Protein AF-A0A848ASW6-F1 (afdb_monomer_lite)

Secondary structure (DSSP, 8-state):
-HHHHHHHHHHHHHHHHHHHHHHHHHHHHHHHHHHHHHHHHHHHHHHHH-GGG-----S-HHHHHHHHHHHHHHHHT-SS--HHHHHHHHHHHHHHHHHHHHHHHHHHHHHHHHTSTTGGGS-TTSS-------

Sequence (134 aa):
MIIELTLLACIGVFIFIFNSVAMRRSQVDQCRFHIEALLKRRQEVAREIDPELAAELTGPITEWLKLDSETEQRINALPEPAAEQLADYRELGELLRQKLEHYRSWCAAYNRAVTAPPFCWLPKNSKFSQRELF

Structure (mmCIF, N/CA/C/O backbone):
data_AF-A0A848ASW6-F1
#
_entry.id   AF-A0A848ASW6-F1
#
loop_
_atom_site.group_PDB
_atom_site.id
_atom_site.type_symbol
_atom_site.label_atom_id
_atom_site.label_alt_id
_atom_site.label_comp_id
_atom_site.label_asym_id
_atom_site.label_entity_id
_atom_site.label_seq_id
_atom_site.pdbx_PDB_ins_code
_atom_site.Cartn_x
_atom_site.Cartn_y
_atom_site.Cartn_z
_atom_site.occupancy
_atom_site.B_iso_or_equiv
_atom_site.auth_seq_id
_atom_site.auth_comp_id
_atom_site.auth_asym_id
_atom_site.auth_atom_id
_atom_site.pdbx_PDB_model_num
ATOM 1 N N . MET A 1 1 ? 20.806 8.503 -43.048 1.00 68.31 1 MET A N 1
ATOM 2 C CA . MET A 1 1 ? 19.333 8.608 -43.012 1.00 68.31 1 MET A CA 1
ATOM 3 C C . MET A 1 1 ? 18.636 7.410 -42.359 1.00 68.31 1 MET A C 1
ATOM 5 O O . MET A 1 1 ? 18.112 7.594 -41.273 1.00 68.31 1 MET A O 1
ATOM 9 N N . ILE A 1 2 ? 18.633 6.189 -42.930 1.00 83.31 2 ILE A N 1
ATOM 10 C CA . ILE A 1 2 ? 17.907 5.038 -42.324 1.00 83.31 2 ILE A CA 1
ATOM 11 C C . ILE A 1 2 ? 18.460 4.674 -40.935 1.00 83.31 2 ILE A C 1
ATOM 13 O O . ILE A 1 2 ? 17.697 4.555 -39.987 1.00 83.31 2 ILE A O 1
ATOM 17 N N . ILE A 1 3 ? 19.786 4.561 -40.797 1.00 87.88 3 ILE A N 1
ATOM 18 C CA . ILE A 1 3 ? 20.437 4.226 -39.516 1.00 87.88 3 ILE A CA 1
ATOM 19 C C . ILE A 1 3 ? 20.133 5.281 -38.440 1.00 87.88 3 ILE A C 1
ATOM 21 O O . ILE A 1 3 ? 19.848 4.930 -37.299 1.00 87.88 3 ILE A O 1
ATOM 25 N N . GLU A 1 4 ? 20.140 6.564 -38.804 1.00 87.81 4 GLU A N 1
ATOM 26 C CA . GLU A 1 4 ? 19.852 7.674 -37.883 1.00 87.81 4 GLU A CA 1
ATOM 27 C C . GLU A 1 4 ? 18.394 7.660 -37.416 1.00 87.81 4 GLU A C 1
ATOM 29 O O . GLU A 1 4 ? 18.131 7.805 -36.226 1.00 87.81 4 GLU A O 1
ATOM 34 N N . LEU A 1 5 ? 17.449 7.415 -38.330 1.00 89.12 5 LEU A N 1
ATOM 35 C CA . LEU A 1 5 ? 16.028 7.253 -38.010 1.00 89.12 5 LEU A CA 1
ATOM 36 C C . LEU A 1 5 ? 15.790 6.068 -37.069 1.00 89.12 5 LEU A C 1
ATOM 38 O O . LEU A 1 5 ? 15.074 6.208 -36.078 1.00 89.12 5 LEU A O 1
ATOM 42 N N . THR A 1 6 ? 16.428 4.926 -37.332 1.00 90.50 6 THR A N 1
ATOM 43 C CA . THR A 1 6 ? 16.345 3.751 -36.455 1.00 90.50 6 THR A CA 1
ATOM 44 C C . THR A 1 6 ? 16.910 4.052 -35.068 1.00 90.50 6 THR A C 1
ATOM 46 O O . THR A 1 6 ? 16.305 3.689 -34.063 1.00 90.50 6 THR A O 1
ATOM 49 N N . LEU A 1 7 ? 18.043 4.752 -34.987 1.00 92.88 7 LEU A N 1
ATOM 50 C CA . LEU A 1 7 ? 18.678 5.091 -33.716 1.00 92.88 7 LEU A CA 1
ATOM 51 C C . LEU A 1 7 ? 17.826 6.077 -32.900 1.00 92.88 7 LEU A C 1
ATOM 53 O O . LEU A 1 7 ? 17.642 5.875 -31.700 1.00 92.88 7 LEU A O 1
ATOM 57 N N . LEU A 1 8 ? 17.230 7.079 -33.553 1.00 92.25 8 LEU A N 1
ATOM 58 C CA . LEU A 1 8 ? 16.267 7.991 -32.928 1.00 92.25 8 LEU A CA 1
ATOM 59 C C . LEU A 1 8 ? 15.030 7.249 -32.406 1.00 92.25 8 LEU A C 1
ATOM 61 O O . LEU A 1 8 ? 14.600 7.500 -31.279 1.00 92.25 8 LEU A O 1
ATOM 65 N N . ALA A 1 9 ? 14.489 6.303 -33.179 1.00 91.19 9 ALA A N 1
ATOM 66 C CA . ALA A 1 9 ? 13.364 5.479 -32.745 1.00 91.19 9 ALA A CA 1
ATOM 67 C C . ALA A 1 9 ? 13.726 4.627 -31.517 1.00 91.19 9 ALA A C 1
ATOM 69 O O . ALA A 1 9 ? 12.974 4.607 -30.542 1.00 91.19 9 ALA A O 1
ATOM 70 N N . CYS A 1 10 ? 14.903 3.990 -31.516 1.00 92.12 10 CYS A N 1
ATOM 71 C CA . CYS A 1 10 ? 15.403 3.237 -30.366 1.00 92.12 10 CYS A CA 1
ATOM 72 C C . CYS A 1 10 ? 15.509 4.119 -29.115 1.00 92.12 10 CYS A C 1
ATOM 74 O O . CYS A 1 10 ? 15.004 3.737 -28.061 1.00 92.12 10 CYS A O 1
ATOM 76 N N . ILE A 1 11 ? 16.105 5.313 -29.223 1.00 92.62 11 ILE A N 1
ATOM 77 C CA . ILE A 1 11 ? 16.200 6.267 -28.105 1.00 92.62 11 ILE A CA 1
ATOM 78 C C . ILE A 1 11 ? 14.806 6.640 -27.589 1.00 92.62 11 ILE A C 1
ATOM 80 O O . ILE A 1 11 ? 14.578 6.624 -26.378 1.00 92.62 11 ILE A O 1
ATOM 84 N N . GLY A 1 12 ? 13.861 6.927 -28.488 1.00 92.75 12 GLY A N 1
ATOM 85 C CA . GLY A 1 12 ? 12.478 7.237 -28.124 1.00 92.75 12 GLY A CA 1
ATOM 86 C C . GLY A 1 12 ? 11.813 6.113 -27.325 1.00 92.75 12 GLY A C 1
ATOM 87 O O . GLY A 1 12 ? 11.222 6.366 -26.273 1.00 92.75 12 GLY A O 1
ATOM 88 N N . VAL A 1 13 ? 11.976 4.862 -27.766 1.00 91.38 13 VAL A N 1
ATOM 89 C CA . VAL A 1 13 ? 11.471 3.676 -27.055 1.00 91.38 13 VAL A CA 1
ATOM 90 C C . VAL A 1 13 ? 12.126 3.533 -25.679 1.00 91.38 13 VAL A C 1
ATOM 92 O O . VAL A 1 13 ? 11.423 3.306 -24.693 1.00 91.38 13 VAL A O 1
ATOM 95 N N . PHE A 1 14 ? 13.444 3.721 -25.572 1.00 89.81 14 PHE A N 1
ATOM 96 C CA . PHE A 1 14 ? 14.139 3.683 -24.283 1.00 89.81 14 PHE A CA 1
A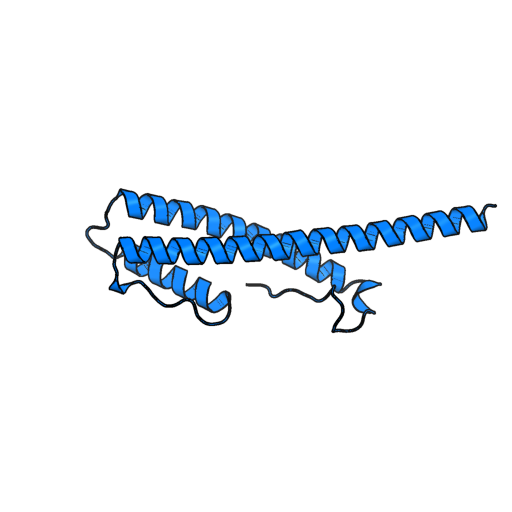TOM 97 C C . PHE A 1 14 ? 13.585 4.732 -23.312 1.00 89.81 14 PHE A C 1
ATOM 99 O O . PHE A 1 14 ? 13.208 4.385 -22.192 1.00 89.81 14 PHE A O 1
ATOM 106 N N . ILE A 1 15 ? 13.463 5.992 -23.736 1.00 91.25 15 ILE A N 1
ATOM 107 C CA . ILE A 1 15 ? 12.912 7.071 -22.899 1.00 91.25 15 ILE A CA 1
ATOM 108 C C . ILE A 1 15 ? 11.495 6.720 -22.429 1.00 91.25 15 ILE A C 1
ATOM 110 O O . ILE A 1 15 ? 11.178 6.858 -21.244 1.00 91.25 15 ILE A O 1
ATOM 114 N N . PHE A 1 16 ? 10.653 6.217 -23.333 1.00 91.69 16 PHE A N 1
ATOM 115 C CA . PHE A 1 16 ? 9.285 5.818 -23.015 1.00 91.69 16 PHE A CA 1
ATOM 116 C C . PHE A 1 16 ? 9.222 4.711 -21.951 1.00 91.69 16 PHE A C 1
ATOM 118 O O . PHE A 1 16 ? 8.440 4.809 -21.001 1.00 91.69 16 PHE A O 1
ATOM 125 N N . ILE A 1 17 ? 10.069 3.683 -22.064 1.00 90.31 17 ILE A N 1
ATOM 126 C CA . ILE A 1 17 ? 10.139 2.580 -21.096 1.00 90.31 17 ILE A CA 1
ATOM 127 C C . ILE A 1 17 ? 10.558 3.099 -19.713 1.00 90.31 17 ILE A C 1
ATOM 129 O O . ILE A 1 17 ? 9.895 2.804 -18.715 1.00 90.31 17 ILE A O 1
ATOM 133 N N . PHE A 1 18 ? 11.615 3.915 -19.638 1.00 91.31 18 PHE A N 1
ATOM 134 C CA . PHE A 1 18 ? 12.093 4.479 -18.370 1.00 91.31 18 PHE A CA 1
ATOM 135 C C . PHE A 1 18 ? 11.049 5.382 -17.701 1.00 91.31 18 PHE A C 1
ATOM 137 O O . PHE A 1 18 ? 10.828 5.268 -16.492 1.00 91.31 18 PHE A O 1
ATOM 144 N N . ASN A 1 19 ? 10.364 6.229 -18.473 1.00 92.12 19 ASN A N 1
ATOM 145 C CA . ASN A 1 19 ? 9.299 7.089 -17.954 1.00 92.12 19 ASN A CA 1
ATOM 146 C C . ASN A 1 19 ? 8.092 6.277 -17.470 1.00 92.12 19 ASN A C 1
ATOM 148 O O . ASN A 1 19 ? 7.544 6.569 -16.408 1.00 92.12 19 ASN A O 1
ATOM 152 N N . SER A 1 20 ? 7.722 5.216 -18.189 1.00 91.56 20 SER A N 1
ATOM 153 C CA . SER A 1 20 ? 6.621 4.329 -17.799 1.00 91.56 20 SER A CA 1
ATOM 154 C C . SER A 1 20 ? 6.896 3.623 -16.468 1.00 91.56 20 SER A C 1
ATOM 156 O O . SER A 1 20 ? 6.023 3.558 -15.601 1.00 91.56 20 SER A O 1
ATOM 158 N N . VAL A 1 21 ? 8.118 3.123 -16.263 1.00 93.19 21 VAL A N 1
ATOM 159 C CA . VAL A 1 21 ? 8.510 2.493 -14.991 1.00 93.19 21 VAL A CA 1
ATOM 160 C C . VAL A 1 21 ? 8.616 3.524 -13.866 1.00 93.19 21 VAL A C 1
ATOM 162 O O . VAL A 1 21 ? 8.192 3.243 -12.745 1.00 93.19 21 VAL A O 1
ATOM 165 N N . ALA A 1 22 ? 9.107 4.734 -14.148 1.00 92.31 22 ALA A N 1
ATOM 166 C CA . ALA A 1 22 ? 9.140 5.824 -13.172 1.00 92.31 22 ALA A CA 1
ATOM 167 C C . ALA A 1 22 ? 7.731 6.242 -12.720 1.00 92.31 22 ALA A C 1
ATOM 169 O O . ALA A 1 22 ? 7.502 6.435 -11.526 1.00 92.31 22 ALA A O 1
ATOM 170 N N . MET A 1 23 ? 6.774 6.312 -13.647 1.00 93.56 23 MET A N 1
ATOM 171 C CA . MET A 1 23 ? 5.374 6.590 -13.333 1.00 93.56 23 MET A CA 1
ATOM 172 C C . MET A 1 23 ? 4.775 5.490 -12.449 1.00 93.56 23 MET A C 1
ATOM 174 O O . MET A 1 23 ? 4.199 5.794 -11.406 1.00 93.56 23 MET A O 1
ATOM 178 N N . ARG A 1 24 ? 4.978 4.212 -12.803 1.00 93.31 24 ARG A N 1
ATOM 179 C CA . ARG A 1 24 ? 4.516 3.072 -11.988 1.00 93.31 24 ARG A CA 1
ATOM 180 C C . ARG A 1 24 ? 5.105 3.092 -10.585 1.00 93.31 24 ARG A C 1
ATOM 182 O O . ARG A 1 24 ? 4.382 2.870 -9.621 1.00 93.31 24 ARG A O 1
ATOM 189 N N . ARG A 1 25 ? 6.397 3.402 -10.458 1.00 94.00 25 ARG A N 1
ATOM 190 C CA . ARG A 1 25 ? 7.031 3.592 -9.152 1.00 94.00 25 ARG A CA 1
ATOM 191 C C . ARG A 1 25 ? 6.292 4.652 -8.335 1.00 94.00 25 ARG A C 1
ATOM 193 O O . ARG A 1 25 ? 5.954 4.393 -7.188 1.00 94.00 25 ARG A O 1
ATOM 200 N N . SER A 1 26 ? 6.030 5.821 -8.924 1.00 93.50 26 SER A N 1
ATOM 201 C CA . SER A 1 26 ? 5.319 6.902 -8.233 1.00 93.50 26 SER A CA 1
ATOM 202 C C . SER A 1 26 ? 3.915 6.481 -7.804 1.00 93.50 26 SER A C 1
ATOM 204 O O . SER A 1 26 ? 3.492 6.844 -6.715 1.00 93.50 26 SER A O 1
ATOM 206 N N . GLN A 1 27 ? 3.206 5.700 -8.623 1.00 93.38 27 GLN A N 1
ATOM 207 C CA . GLN A 1 27 ? 1.880 5.176 -8.279 1.00 93.38 27 GLN A CA 1
ATOM 208 C C . GLN A 1 27 ? 1.940 4.207 -7.092 1.00 93.38 27 GLN A C 1
ATOM 210 O O . GLN A 1 27 ? 1.107 4.292 -6.194 1.00 93.38 27 GLN A O 1
ATOM 215 N N . VAL A 1 28 ? 2.933 3.312 -7.060 1.00 94.94 28 VAL A N 1
ATOM 216 C CA . VAL A 1 28 ? 3.154 2.381 -5.940 1.00 94.94 28 VAL A CA 1
ATOM 217 C C . VAL A 1 28 ? 3.516 3.145 -4.664 1.00 94.94 28 VAL A C 1
ATOM 219 O O . VAL A 1 28 ? 2.918 2.896 -3.619 1.00 94.94 28 VAL A O 1
ATOM 222 N N . ASP A 1 29 ? 4.440 4.106 -4.754 1.00 94.06 29 ASP A N 1
ATOM 223 C CA . ASP A 1 29 ? 4.887 4.920 -3.618 1.00 94.06 29 ASP A CA 1
ATOM 224 C C . ASP A 1 29 ? 3.719 5.780 -3.066 1.00 94.06 29 ASP A C 1
ATOM 226 O O . ASP A 1 29 ? 3.490 5.813 -1.857 1.00 94.06 29 ASP A O 1
ATOM 230 N N . GLN A 1 30 ? 2.902 6.393 -3.935 1.00 94.50 30 GLN A N 1
ATOM 231 C CA . GLN A 1 30 ? 1.683 7.118 -3.536 1.00 94.50 30 GLN A CA 1
ATOM 232 C C . GLN A 1 30 ? 0.634 6.197 -2.908 1.00 94.50 30 GLN A C 1
ATOM 234 O O . GLN A 1 30 ? 0.021 6.544 -1.902 1.00 94.50 30 GLN A O 1
ATOM 239 N N . CYS A 1 31 ? 0.416 5.013 -3.482 1.00 95.19 31 CYS A N 1
ATOM 240 C CA . CYS A 1 31 ? -0.545 4.054 -2.949 1.00 95.19 31 CYS A CA 1
ATOM 241 C C . CYS A 1 31 ? -0.145 3.588 -1.541 1.00 95.19 31 CYS A C 1
ATOM 243 O O . CYS A 1 31 ? -0.995 3.566 -0.653 1.00 95.19 31 CYS A O 1
ATOM 245 N N . ARG A 1 32 ? 1.151 3.330 -1.306 1.00 95.31 32 ARG A N 1
ATOM 246 C CA . ARG A 1 32 ? 1.688 3.037 0.032 1.00 95.31 32 ARG A CA 1
ATOM 247 C C . ARG A 1 32 ? 1.423 4.174 1.015 1.00 95.31 32 ARG A C 1
ATOM 249 O O . ARG A 1 32 ? 0.926 3.920 2.104 1.00 95.31 32 ARG A O 1
ATOM 256 N N . PHE A 1 33 ? 1.687 5.417 0.614 1.00 94.62 33 PHE A N 1
ATOM 257 C CA . PHE A 1 33 ? 1.410 6.585 1.453 1.00 94.62 33 PHE A CA 1
ATOM 258 C C . PHE A 1 33 ? -0.076 6.692 1.835 1.00 94.62 33 PHE A C 1
ATOM 260 O O . PHE A 1 33 ? -0.408 6.968 2.985 1.00 94.62 33 PHE A O 1
ATOM 267 N N . HIS A 1 34 ? -0.987 6.418 0.896 1.00 95.06 34 HIS A N 1
ATOM 268 C CA . HIS A 1 34 ? -2.420 6.389 1.192 1.00 95.06 34 HIS A CA 1
ATOM 269 C C . HIS A 1 34 ? -2.806 5.270 2.166 1.00 95.06 34 HIS A C 1
ATOM 271 O O . HIS A 1 34 ? -3.637 5.504 3.036 1.00 95.06 34 HIS A O 1
ATOM 277 N N . ILE A 1 35 ? -2.203 4.082 2.053 1.00 96.06 35 ILE A N 1
ATOM 278 C CA . ILE A 1 35 ? -2.410 2.984 3.012 1.00 96.06 35 ILE A CA 1
ATOM 279 C C . ILE A 1 35 ? -1.960 3.412 4.413 1.00 96.06 35 ILE A C 1
ATOM 281 O O . ILE A 1 35 ? -2.706 3.240 5.371 1.00 96.06 35 ILE A O 1
ATOM 285 N N . GLU A 1 36 ? -0.781 4.028 4.537 1.00 95.06 36 GLU A N 1
ATOM 286 C CA . GLU A 1 36 ? -0.277 4.537 5.819 1.00 95.06 36 GLU A CA 1
ATOM 287 C C . GLU A 1 36 ? -1.212 5.592 6.430 1.00 95.06 36 GLU A C 1
ATOM 289 O O . GLU A 1 36 ? -1.476 5.565 7.631 1.00 95.06 36 GLU A O 1
ATOM 294 N N . ALA A 1 37 ? -1.737 6.509 5.613 1.00 95.06 37 ALA A N 1
ATOM 295 C CA . ALA A 1 37 ? -2.690 7.520 6.063 1.00 95.06 37 ALA A CA 1
ATOM 296 C C . ALA A 1 37 ? -4.018 6.899 6.533 1.00 95.06 37 ALA A C 1
ATOM 298 O O . ALA A 1 37 ? -4.552 7.310 7.561 1.00 95.06 37 ALA A O 1
ATOM 299 N N . LEU A 1 38 ? -4.526 5.889 5.818 1.00 95.75 38 LEU A N 1
ATOM 300 C CA . LEU A 1 38 ? -5.748 5.175 6.200 1.00 95.75 38 LEU A CA 1
ATOM 301 C C . LEU A 1 38 ? -5.577 4.406 7.510 1.00 95.75 38 LEU A C 1
ATOM 303 O O . LEU A 1 38 ? -6.456 4.479 8.361 1.00 95.75 38 LEU A O 1
ATOM 307 N N . LEU A 1 39 ? -4.443 3.728 7.702 1.00 94.94 39 LEU A N 1
ATOM 308 C CA . LEU A 1 39 ? -4.133 3.020 8.948 1.00 94.94 39 LEU A CA 1
ATOM 309 C C . LEU A 1 39 ? -4.062 3.976 10.143 1.00 94.94 39 LEU A C 1
ATOM 311 O O . LEU A 1 39 ? -4.642 3.699 11.190 1.00 94.94 39 LEU A O 1
ATOM 315 N N . LYS A 1 40 ? -3.412 5.134 9.975 1.00 94.31 40 LYS A N 1
ATOM 316 C CA . LYS A 1 40 ? -3.386 6.184 11.005 1.00 94.31 40 LYS A CA 1
ATOM 317 C C . LYS A 1 40 ? -4.790 6.674 11.336 1.00 94.31 40 LYS A C 1
ATOM 319 O O . LYS A 1 40 ? -5.149 6.722 12.507 1.00 94.31 40 LYS A O 1
ATOM 324 N N . ARG A 1 41 ? -5.606 6.962 10.317 1.00 94.06 41 ARG A N 1
ATOM 325 C CA . ARG A 1 41 ? -6.979 7.427 10.534 1.00 94.06 41 ARG A CA 1
ATOM 326 C C . ARG A 1 41 ? -7.848 6.365 11.209 1.00 94.06 41 ARG A C 1
ATOM 328 O O . ARG A 1 41 ? -8.625 6.699 12.092 1.00 94.06 41 ARG A O 1
ATOM 335 N N . ARG A 1 42 ? -7.695 5.089 10.848 1.00 93.75 42 ARG A N 1
ATOM 336 C CA . ARG A 1 42 ? -8.390 3.979 11.519 1.00 93.75 42 ARG A CA 1
ATOM 337 C C . ARG A 1 42 ? -7.991 3.860 12.984 1.00 93.75 42 ARG A C 1
ATOM 339 O O . ARG A 1 42 ? -8.871 3.670 13.812 1.00 93.75 42 ARG A O 1
ATOM 346 N N . GLN A 1 43 ? -6.715 4.039 13.323 1.00 92.06 43 GLN A N 1
ATOM 347 C CA . GLN A 1 43 ? -6.272 4.081 14.722 1.00 92.06 43 GLN A CA 1
ATOM 348 C C . GLN A 1 43 ? -6.826 5.291 15.488 1.00 92.06 43 GLN A C 1
ATOM 350 O O . GLN A 1 43 ? -7.203 5.157 16.648 1.00 92.06 43 GLN A O 1
ATOM 355 N N . GLU A 1 44 ? -6.931 6.461 14.853 1.00 91.62 44 GLU A N 1
ATOM 356 C CA . GLU A 1 44 ? -7.582 7.631 15.458 1.00 91.62 44 GLU A CA 1
ATOM 357 C C . GLU A 1 44 ? -9.057 7.354 15.771 1.00 91.62 44 GLU A C 1
ATOM 359 O O . GLU A 1 44 ? -9.493 7.584 16.893 1.00 91.62 44 GLU A O 1
ATOM 364 N N . VAL A 1 45 ? -9.806 6.792 14.818 1.00 91.12 45 VAL A N 1
ATOM 365 C CA . VAL A 1 45 ? -11.219 6.438 15.031 1.00 91.12 45 VAL A CA 1
ATOM 366 C C . VAL A 1 45 ? -11.357 5.318 16.067 1.00 91.12 45 VAL A C 1
ATOM 368 O O . VAL A 1 45 ? -12.232 5.377 16.924 1.00 91.12 45 VAL A O 1
ATOM 371 N N . ALA A 1 46 ? -10.464 4.324 16.061 1.00 89.44 46 ALA A N 1
ATOM 372 C CA . ALA A 1 46 ? -10.440 3.287 17.090 1.00 89.44 46 ALA A CA 1
ATOM 373 C C . ALA A 1 46 ? -10.248 3.882 18.492 1.00 89.44 46 ALA A C 1
ATOM 375 O O . ALA A 1 46 ? -10.925 3.458 19.421 1.00 89.44 46 ALA A O 1
ATOM 376 N N . ARG A 1 47 ? -9.394 4.905 18.631 1.00 89.19 47 ARG A N 1
ATOM 377 C CA . ARG A 1 47 ? -9.189 5.643 19.885 1.00 89.19 47 ARG A CA 1
ATOM 378 C C . ARG A 1 47 ? -10.424 6.430 20.327 1.00 89.19 47 ARG A C 1
ATOM 380 O O . ARG A 1 47 ? -10.625 6.605 21.526 1.00 89.19 47 ARG A O 1
ATOM 387 N N . GLU A 1 48 ? -11.212 6.936 19.382 1.00 88.88 48 GLU A N 1
ATOM 388 C CA . GLU A 1 48 ? -12.488 7.606 19.666 1.00 88.88 48 GLU A CA 1
ATOM 389 C C . GLU A 1 48 ? -13.558 6.612 20.148 1.00 88.88 48 GLU A C 1
ATOM 391 O O . GLU A 1 48 ? -14.371 6.968 20.997 1.00 88.88 48 GLU A O 1
ATOM 396 N N . ILE A 1 49 ? -13.539 5.372 19.639 1.00 86.50 49 ILE A N 1
ATOM 397 C CA . ILE A 1 49 ? -14.434 4.286 20.071 1.00 86.50 49 ILE A CA 1
ATOM 398 C C . ILE A 1 49 ? -14.026 3.765 21.453 1.00 86.50 49 ILE A C 1
ATOM 400 O O . ILE A 1 49 ? -14.865 3.661 22.345 1.00 86.50 49 ILE A O 1
ATOM 404 N N . ASP A 1 50 ? -12.749 3.428 21.622 1.00 83.44 50 ASP A N 1
ATOM 405 C CA . ASP A 1 50 ? -12.188 2.911 22.866 1.00 83.44 50 ASP A CA 1
ATOM 406 C C . ASP A 1 50 ? -10.706 3.328 22.996 1.00 83.44 50 ASP A C 1
ATOM 408 O O . ASP A 1 50 ? -9.845 2.847 22.247 1.00 83.44 50 ASP A O 1
ATOM 412 N N . PRO A 1 51 ? -10.370 4.205 23.961 1.00 82.88 51 PRO A N 1
ATOM 413 C CA . PRO A 1 51 ? -8.998 4.633 24.205 1.00 82.88 51 PRO A CA 1
ATOM 414 C C . PRO A 1 51 ? -8.019 3.492 24.518 1.00 82.88 51 PRO A C 1
ATOM 416 O O . PRO A 1 51 ? -6.825 3.660 24.272 1.00 82.88 51 PRO A O 1
ATOM 419 N N . GLU A 1 52 ? -8.486 2.352 25.038 1.00 82.19 52 GLU A N 1
ATOM 420 C CA . GLU A 1 52 ? -7.640 1.194 25.365 1.00 82.19 52 GLU A CA 1
ATOM 421 C C . GLU A 1 52 ? -7.205 0.401 24.120 1.00 82.19 52 GLU A C 1
ATOM 423 O O . GLU A 1 52 ? -6.247 -0.375 24.171 1.00 82.19 52 GLU A O 1
ATOM 428 N N . LEU A 1 53 ? -7.872 0.613 22.981 1.00 77.94 53 LEU A N 1
ATOM 429 C CA . LEU A 1 53 ? -7.533 -0.015 21.700 1.00 77.94 53 LEU A CA 1
ATOM 430 C C . LEU A 1 53 ? -6.472 0.751 20.911 1.00 77.94 53 LEU A C 1
ATOM 432 O O . LEU A 1 53 ? -5.934 0.215 19.938 1.00 77.94 53 LEU A O 1
ATOM 436 N N . ALA A 1 54 ? -6.168 1.981 21.323 1.00 70.25 54 ALA A N 1
ATOM 437 C CA . ALA A 1 54 ? -5.197 2.833 20.663 1.00 70.25 54 ALA A CA 1
ATOM 438 C C . ALA A 1 54 ? -3.775 2.329 20.928 1.00 70.25 54 ALA A C 1
ATOM 440 O O . ALA A 1 54 ? -3.260 2.413 22.044 1.00 70.25 54 ALA A O 1
ATOM 441 N N . ALA A 1 55 ? -3.118 1.847 19.879 1.00 79.44 55 ALA A N 1
ATOM 442 C CA . ALA A 1 55 ? -1.724 1.437 19.937 1.00 79.44 55 ALA A CA 1
ATOM 443 C C . ALA A 1 55 ? -0.865 2.328 19.037 1.00 79.44 55 ALA A C 1
ATOM 445 O O . ALA A 1 55 ? -1.283 2.780 17.969 1.00 79.44 55 ALA A O 1
ATOM 446 N N . GLU A 1 56 ? 0.359 2.607 19.487 1.00 82.25 56 GLU A N 1
ATOM 447 C CA . GLU A 1 56 ? 1.292 3.408 18.705 1.00 82.25 56 GLU A CA 1
ATOM 448 C C . GLU A 1 56 ? 1.756 2.637 17.468 1.00 82.25 56 GLU A C 1
ATOM 450 O O . GLU A 1 56 ? 2.347 1.558 17.552 1.00 82.25 56 GLU A O 1
ATOM 455 N N . LEU A 1 57 ? 1.523 3.239 16.303 1.00 85.19 57 LEU A N 1
ATOM 456 C CA . LEU A 1 57 ? 1.992 2.741 15.017 1.00 85.19 57 LEU A CA 1
ATOM 457 C C . LEU A 1 57 ? 3.507 2.946 14.898 1.00 85.19 57 LEU A C 1
ATOM 459 O O . LEU A 1 57 ? 3.988 3.952 14.372 1.00 85.19 57 LEU A O 1
ATOM 463 N N . THR A 1 58 ? 4.265 1.977 15.399 1.00 85.06 58 THR A N 1
ATOM 464 C CA . THR A 1 58 ? 5.728 1.921 15.307 1.00 85.06 58 THR A CA 1
ATOM 465 C C . THR A 1 58 ? 6.149 0.745 14.429 1.00 85.06 58 THR A C 1
ATOM 467 O O . THR A 1 58 ? 5.401 -0.212 14.266 1.00 85.06 58 THR A O 1
ATOM 470 N N . GLY A 1 59 ? 7.306 0.846 13.772 1.00 87.25 59 GLY A N 1
ATOM 471 C CA . GLY A 1 59 ? 7.824 -0.246 12.942 1.00 87.25 59 GLY A CA 1
ATOM 472 C C . GLY A 1 59 ? 7.294 -0.294 11.496 1.00 87.25 59 GLY A C 1
ATOM 473 O O . GLY A 1 59 ? 6.799 0.710 10.973 1.00 87.25 59 GLY A O 1
ATOM 474 N N . PRO A 1 60 ? 7.497 -1.427 10.795 1.00 90.31 60 PRO A N 1
ATOM 475 C CA . PRO A 1 60 ? 7.105 -1.617 9.401 1.00 90.31 60 PRO A CA 1
ATOM 476 C C . PRO A 1 60 ? 5.585 -1.700 9.210 1.00 90.31 60 PRO A C 1
ATOM 478 O O . PRO A 1 60 ? 4.834 -2.126 10.083 1.00 90.31 60 PRO A O 1
ATOM 481 N N . ILE A 1 61 ? 5.129 -1.385 7.994 1.00 90.88 61 ILE A N 1
ATOM 482 C CA . ILE A 1 61 ? 3.700 -1.366 7.639 1.00 90.88 61 ILE A CA 1
ATOM 483 C C . ILE A 1 61 ? 3.004 -2.723 7.829 1.00 90.88 61 ILE A C 1
ATOM 485 O O . ILE A 1 61 ? 1.811 -2.778 8.106 1.00 90.88 61 ILE A O 1
ATOM 489 N N . THR A 1 62 ? 3.745 -3.829 7.738 1.00 91.31 62 THR A N 1
ATOM 490 C CA . THR A 1 62 ? 3.237 -5.174 8.036 1.00 91.31 62 THR A CA 1
ATOM 491 C C . THR A 1 62 ? 2.789 -5.326 9.486 1.00 91.31 62 THR A C 1
ATOM 493 O O . THR A 1 62 ? 1.833 -6.045 9.750 1.00 91.31 62 THR A O 1
ATOM 496 N N . GLU A 1 63 ? 3.472 -4.676 10.430 1.00 91.75 63 GLU A N 1
ATOM 497 C CA . GLU A 1 63 ? 3.072 -4.674 11.841 1.00 91.75 63 GLU A CA 1
ATOM 498 C C . GLU A 1 63 ? 1.831 -3.809 12.041 1.00 91.75 63 GLU A C 1
ATOM 500 O O . GLU A 1 63 ? 0.909 -4.222 12.735 1.00 91.75 63 GLU A O 1
ATOM 505 N N . TRP A 1 64 ? 1.745 -2.675 11.341 1.00 93.94 64 TRP A N 1
ATOM 506 C CA . TRP A 1 64 ? 0.571 -1.801 11.390 1.00 93.94 64 TRP A CA 1
ATOM 507 C C . TRP A 1 64 ? -0.685 -2.502 10.869 1.00 93.94 64 TRP A C 1
ATOM 509 O O . TRP A 1 64 ? -1.755 -2.354 11.446 1.00 93.94 64 TRP A O 1
ATOM 519 N N . LEU A 1 65 ? -0.555 -3.299 9.804 1.00 94.19 65 LEU A N 1
ATOM 520 C CA . LEU A 1 65 ? -1.656 -4.094 9.251 1.00 94.19 65 LEU A CA 1
ATOM 521 C C . LEU A 1 65 ? -2.112 -5.209 10.198 1.00 94.19 65 LEU A C 1
ATOM 523 O O . LEU A 1 65 ? -3.307 -5.480 10.290 1.00 94.19 65 LEU A O 1
ATOM 527 N N . LYS A 1 66 ? -1.177 -5.854 10.907 1.00 92.62 66 LYS A N 1
ATOM 528 C CA . LYS A 1 66 ? -1.522 -6.842 11.940 1.00 92.62 66 LYS A CA 1
ATOM 529 C C . LYS A 1 66 ? -2.268 -6.181 13.088 1.00 92.62 66 LYS A C 1
ATOM 531 O O . LYS A 1 66 ? -3.329 -6.663 13.468 1.00 92.62 66 LYS A O 1
ATOM 536 N N . LEU A 1 67 ? -1.742 -5.061 13.576 1.00 92.44 67 LEU A N 1
ATOM 537 C CA . LEU A 1 67 ? -2.367 -4.290 14.637 1.00 92.44 67 LEU A CA 1
ATOM 538 C C . LEU A 1 67 ? -3.777 -3.841 14.241 1.00 92.44 67 LEU A C 1
ATOM 540 O O . LEU A 1 67 ? -4.697 -4.019 15.022 1.00 92.44 67 LEU A O 1
ATOM 544 N N . ASP A 1 68 ? -3.970 -3.330 13.020 1.00 92.75 68 ASP A N 1
ATOM 545 C CA . ASP A 1 68 ? -5.298 -2.947 12.523 1.00 92.75 68 ASP A CA 1
ATOM 546 C C . ASP A 1 68 ? -6.278 -4.127 12.534 1.00 92.75 68 ASP A C 1
ATOM 548 O O . ASP A 1 68 ? -7.407 -3.980 12.996 1.00 92.75 68 ASP A O 1
ATOM 552 N N . SER A 1 69 ? -5.830 -5.316 12.116 1.00 92.06 69 SER A N 1
ATOM 553 C CA . SER A 1 69 ? -6.648 -6.531 12.177 1.00 92.06 69 SER A CA 1
ATOM 554 C C . SER A 1 69 ? -6.987 -6.947 13.613 1.00 92.06 69 SER A C 1
ATOM 556 O O . SER A 1 69 ? -8.095 -7.424 13.858 1.00 92.06 69 SER A O 1
ATOM 558 N N . GLU A 1 70 ? -6.060 -6.794 14.559 1.00 92.38 70 GLU A N 1
ATOM 559 C CA . GLU A 1 70 ? -6.298 -7.077 15.980 1.00 92.38 70 GLU A CA 1
ATOM 560 C C . GLU A 1 70 ? -7.267 -6.060 16.599 1.00 92.38 70 GLU A C 1
ATOM 562 O O . GLU A 1 70 ? -8.188 -6.444 17.324 1.00 92.38 70 GLU A O 1
ATOM 567 N N . THR A 1 71 ? -7.105 -4.771 16.286 1.00 91.00 71 THR A N 1
ATOM 568 C CA . THR A 1 71 ? -8.017 -3.701 16.708 1.00 91.00 71 THR A CA 1
ATOM 569 C C . THR A 1 71 ? -9.421 -3.954 16.161 1.00 91.00 71 THR A C 1
ATOM 571 O O . THR A 1 71 ? -10.384 -3.911 16.922 1.00 91.00 71 THR A O 1
ATOM 574 N N . GLU A 1 72 ? -9.555 -4.307 14.882 1.00 90.69 72 GLU A N 1
ATOM 575 C CA . GLU A 1 72 ? -10.845 -4.621 14.265 1.00 90.69 72 GLU A CA 1
ATOM 576 C C . GLU A 1 72 ? -11.552 -5.797 14.957 1.00 90.69 72 GLU A C 1
ATOM 578 O O . GLU A 1 72 ? -12.756 -5.736 15.214 1.00 90.69 72 GLU A O 1
ATOM 583 N N . GLN A 1 73 ? -10.818 -6.856 15.317 1.00 89.88 73 GLN A N 1
ATOM 584 C CA . GLN A 1 73 ? -11.377 -7.982 16.073 1.00 89.88 73 GLN A CA 1
ATOM 585 C C . GLN A 1 73 ? -11.905 -7.550 17.442 1.00 89.88 73 GLN A C 1
ATOM 587 O O . GLN A 1 73 ? -12.991 -7.973 17.839 1.00 89.88 73 GLN A O 1
ATOM 592 N N . ARG A 1 74 ? -11.162 -6.695 18.153 1.00 88.88 74 ARG A N 1
ATOM 593 C CA . ARG A 1 74 ? -11.577 -6.187 19.465 1.00 88.88 74 ARG A CA 1
ATOM 594 C C . ARG A 1 74 ? -12.793 -5.273 19.363 1.00 88.88 74 ARG A C 1
ATOM 596 O O . ARG A 1 74 ? -13.736 -5.471 20.118 1.00 88.88 74 ARG A O 1
ATOM 603 N N . ILE A 1 75 ? -12.820 -4.353 18.394 1.00 87.69 75 ILE A N 1
ATOM 604 C CA . ILE A 1 75 ? -13.968 -3.463 18.149 1.00 87.69 75 ILE A CA 1
ATOM 605 C C . ILE A 1 75 ? -15.231 -4.278 17.859 1.00 87.69 75 ILE A C 1
ATOM 607 O O . ILE A 1 75 ? -16.291 -3.993 18.407 1.00 87.69 75 ILE A O 1
ATOM 611 N N . ASN A 1 76 ? -15.127 -5.324 17.036 1.00 85.88 76 ASN A N 1
ATOM 612 C CA . ASN A 1 76 ? -16.266 -6.189 16.721 1.00 85.88 76 ASN A CA 1
ATOM 613 C C . ASN A 1 76 ? -16.753 -7.028 17.917 1.00 85.88 76 ASN A C 1
ATOM 615 O O . ASN A 1 76 ? -17.883 -7.512 17.888 1.00 85.88 76 ASN A O 1
ATOM 619 N N . ALA A 1 77 ? -15.923 -7.210 18.948 1.00 86.62 77 ALA A N 1
ATOM 620 C CA . ALA A 1 77 ? -16.284 -7.898 20.185 1.00 86.62 77 ALA A CA 1
ATOM 621 C C . ALA A 1 77 ? -16.877 -6.959 21.256 1.00 86.62 77 ALA A C 1
ATOM 623 O O . ALA A 1 77 ? -17.341 -7.447 22.289 1.00 86.62 77 ALA A O 1
ATOM 624 N N . LEU A 1 78 ? -16.873 -5.637 21.036 1.00 85.06 78 LEU A N 1
ATOM 625 C CA . LEU A 1 78 ? -17.451 -4.677 21.976 1.00 85.06 78 LEU A CA 1
ATOM 626 C C . LEU A 1 78 ? -18.991 -4.780 21.990 1.00 85.06 78 LEU A C 1
ATOM 628 O O . LEU A 1 78 ? -19.610 -4.855 20.928 1.00 85.06 78 LEU A O 1
ATOM 632 N N . PRO A 1 79 ? -19.629 -4.754 23.175 1.00 73.31 79 PRO A N 1
ATOM 633 C CA . PRO A 1 79 ? -21.076 -4.924 23.301 1.00 73.31 79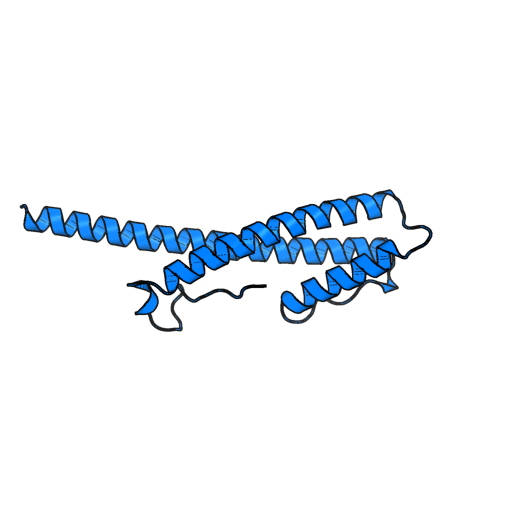 PRO A CA 1
ATOM 634 C C . PRO A 1 79 ? -21.901 -3.704 22.848 1.00 73.31 79 PRO A C 1
ATOM 636 O O . PRO A 1 79 ? -23.014 -3.895 22.366 1.00 73.31 79 PRO A O 1
ATOM 639 N N . GLU A 1 80 ? -21.376 -2.475 22.953 1.00 66.94 80 GLU A N 1
ATOM 640 C CA . GLU A 1 80 ? -22.065 -1.235 22.534 1.00 66.94 80 GLU A CA 1
ATOM 641 C C . GLU A 1 80 ? -21.098 -0.192 21.927 1.00 66.94 80 GLU A C 1
ATOM 643 O O . GLU A 1 80 ? -20.841 0.853 22.525 1.00 66.94 80 GLU A O 1
ATOM 648 N N . PRO A 1 81 ? -20.520 -0.439 20.739 1.00 65.25 81 PRO A N 1
ATOM 649 C CA . PRO A 1 81 ? -19.780 0.594 20.023 1.00 65.25 81 PRO A CA 1
ATOM 650 C C . PRO A 1 81 ? -20.730 1.697 19.530 1.00 65.25 81 PRO A C 1
ATOM 652 O O . PRO A 1 81 ? -21.820 1.421 19.020 1.00 65.25 81 PRO A O 1
ATOM 655 N N . ALA A 1 82 ? -20.307 2.957 19.641 1.00 73.75 82 ALA A N 1
ATOM 656 C CA . ALA A 1 82 ? -21.056 4.084 19.099 1.00 73.75 82 ALA A CA 1
ATOM 657 C C . ALA A 1 82 ? -21.230 3.929 17.571 1.00 73.75 82 ALA A C 1
ATOM 659 O O . ALA A 1 82 ? -20.265 3.726 16.830 1.00 73.75 82 ALA A O 1
ATOM 660 N N . ALA A 1 83 ? -22.485 3.957 17.105 1.00 78.81 83 ALA A N 1
ATOM 661 C CA . ALA A 1 83 ? -22.851 3.500 15.761 1.00 78.81 83 ALA A CA 1
ATOM 662 C C . ALA A 1 83 ? -22.232 4.334 14.624 1.00 78.81 83 ALA A C 1
ATOM 664 O O . ALA A 1 83 ? -21.948 3.789 13.559 1.00 78.81 83 ALA A O 1
ATOM 665 N N . GLU A 1 84 ? -22.018 5.630 14.855 1.00 84.25 84 GLU A N 1
ATOM 666 C CA . GLU A 1 84 ? -21.442 6.561 13.878 1.00 84.25 84 GLU A CA 1
ATOM 667 C C . GLU A 1 84 ? -19.945 6.290 13.677 1.00 84.25 84 GLU A C 1
ATOM 669 O O . GLU A 1 84 ? -19.516 5.977 12.569 1.00 84.25 84 GLU A O 1
ATOM 674 N N . GLN A 1 85 ? -19.165 6.261 14.761 1.00 83.69 85 GLN A N 1
ATOM 675 C CA . GLN A 1 85 ? -17.730 5.969 14.714 1.00 83.69 85 GLN A CA 1
ATOM 676 C C . GLN A 1 85 ? -17.455 4.558 14.182 1.00 83.69 85 GLN A C 1
ATOM 678 O O . GLN A 1 85 ? -16.475 4.336 13.472 1.00 83.69 85 GLN A O 1
ATOM 683 N N . LEU A 1 86 ? -18.327 3.590 14.485 1.00 86.19 86 L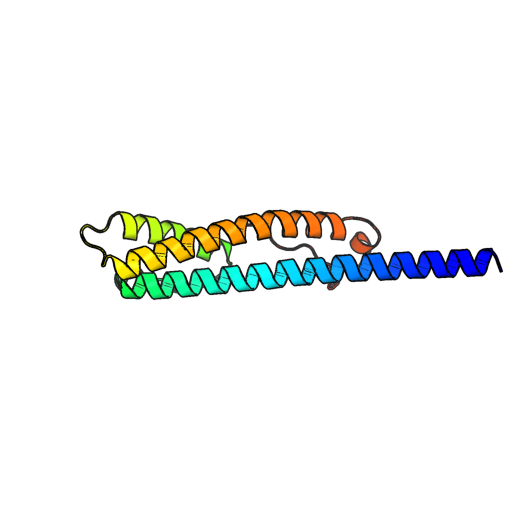EU A N 1
ATOM 684 C CA . LEU A 1 86 ? -18.215 2.239 13.941 1.00 86.19 86 LEU A CA 1
ATOM 685 C C . LEU A 1 86 ? -18.456 2.201 12.424 1.00 86.19 86 LEU A C 1
ATOM 687 O O . LEU A 1 86 ? -17.788 1.437 11.722 1.00 86.19 86 LEU A O 1
ATOM 691 N N . ALA A 1 87 ? -19.408 2.988 11.916 1.00 88.50 87 ALA A N 1
ATOM 692 C CA . ALA A 1 87 ? -19.662 3.095 10.482 1.00 88.50 87 ALA A CA 1
ATOM 693 C C . AL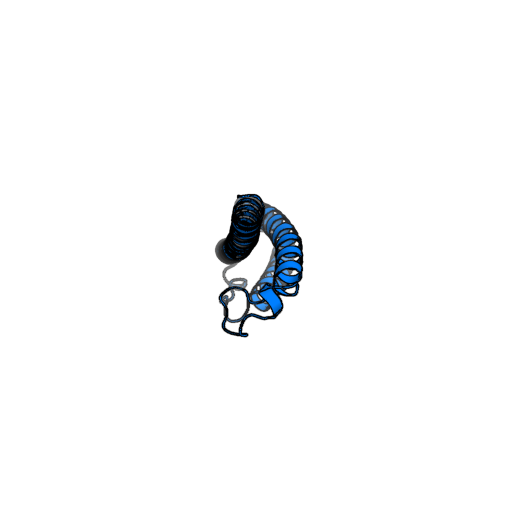A A 1 87 ? -18.454 3.710 9.762 1.00 88.50 87 ALA A C 1
ATOM 695 O O . ALA A 1 87 ? -17.954 3.105 8.811 1.00 88.50 87 ALA A O 1
ATOM 696 N N . ASP A 1 88 ? -17.924 4.816 10.289 1.00 90.12 88 ASP A N 1
ATOM 697 C CA . ASP A 1 88 ? -16.718 5.473 9.778 1.00 90.12 88 ASP A CA 1
ATOM 698 C C . ASP A 1 88 ? -15.514 4.524 9.790 1.00 90.12 88 ASP A C 1
ATOM 700 O O . ASP A 1 88 ? -14.786 4.396 8.800 1.00 90.12 88 ASP A O 1
ATOM 704 N N . TYR A 1 89 ? -15.318 3.795 10.895 1.00 91.31 89 TYR A N 1
ATOM 705 C CA . TYR A 1 89 ? -14.247 2.810 11.011 1.00 91.31 89 TYR A CA 1
ATOM 706 C C . TYR A 1 89 ? -14.362 1.746 9.915 1.00 91.31 89 TYR A C 1
ATOM 708 O O . TYR A 1 89 ? -13.381 1.462 9.226 1.00 91.31 89 TYR A O 1
ATOM 716 N N . ARG A 1 90 ? -15.557 1.185 9.700 1.00 91.00 90 ARG A N 1
ATOM 717 C CA . ARG A 1 90 ? -15.804 0.159 8.673 1.00 91.00 90 ARG A CA 1
ATOM 718 C C . ARG A 1 90 ? -15.606 0.685 7.253 1.00 91.00 90 ARG A C 1
ATOM 720 O O . ARG A 1 90 ? -14.982 -0.006 6.449 1.00 91.00 90 ARG A O 1
ATOM 727 N N . GLU A 1 91 ? -16.069 1.895 6.950 1.00 94.69 91 GLU A N 1
ATOM 728 C CA . GLU A 1 91 ? -15.869 2.518 5.635 1.00 94.69 91 GLU A CA 1
ATOM 729 C C . GLU A 1 91 ? -14.376 2.676 5.315 1.00 94.69 91 GLU A C 1
ATOM 731 O O . GLU A 1 91 ? -13.912 2.285 4.238 1.00 94.69 91 GLU A O 1
ATOM 736 N N . LEU A 1 92 ? -13.592 3.157 6.285 1.00 94.69 92 LEU A N 1
ATOM 737 C CA . LEU A 1 92 ? -12.139 3.244 6.150 1.00 94.69 92 LEU A CA 1
ATOM 738 C C . LEU A 1 92 ? -11.493 1.867 5.936 1.00 94.69 92 LEU A C 1
ATOM 740 O O . LEU A 1 92 ? -10.484 1.772 5.235 1.00 94.69 92 LEU A O 1
ATOM 744 N N . GLY A 1 93 ? -12.061 0.806 6.515 1.00 94.38 93 GLY A N 1
ATOM 745 C CA . GLY A 1 93 ? -11.597 -0.575 6.352 1.00 94.38 93 GLY A CA 1
ATOM 746 C C . GLY A 1 93 ? -11.795 -1.106 4.942 1.00 94.38 93 GLY A C 1
ATOM 747 O O . GLY A 1 93 ? -10.868 -1.661 4.349 1.00 94.38 93 GLY A O 1
ATOM 748 N N . GLU A 1 94 ? -12.964 -0.862 4.355 1.00 95.25 94 GLU A N 1
ATOM 749 C CA . GLU A 1 94 ? -13.221 -1.220 2.959 1.00 95.25 94 GLU A CA 1
ATOM 750 C C . GLU A 1 94 ? -12.309 -0.447 2.001 1.00 95.25 94 GLU A C 1
ATOM 752 O O . GLU A 1 94 ? -11.720 -1.032 1.084 1.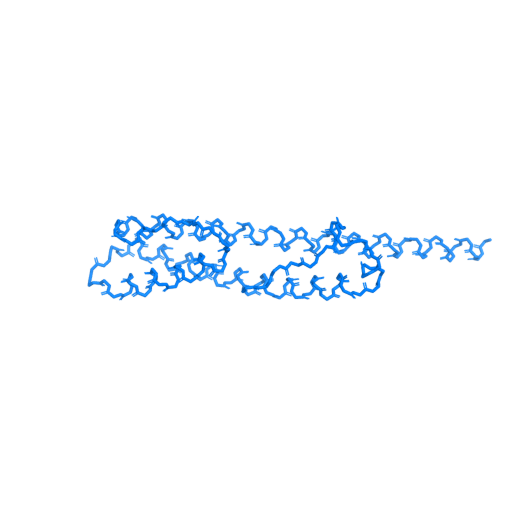00 95.25 94 GLU A O 1
ATOM 757 N N . LEU A 1 95 ? -12.106 0.850 2.250 1.00 95.75 95 LEU A N 1
ATOM 758 C CA . LEU A 1 95 ? -11.185 1.660 1.459 1.00 95.75 95 LEU A CA 1
ATOM 759 C C . LEU A 1 95 ? -9.736 1.163 1.588 1.00 95.75 95 LEU A C 1
ATOM 761 O O . LEU A 1 95 ? -9.021 1.064 0.585 1.00 95.75 95 LEU A O 1
ATOM 765 N N . LEU A 1 96 ? -9.303 0.808 2.801 1.00 96.12 96 LEU A N 1
ATOM 766 C CA . LEU A 1 96 ? -7.991 0.215 3.061 1.00 96.12 96 LEU A CA 1
ATOM 767 C C . LEU A 1 96 ? -7.824 -1.102 2.294 1.00 96.12 96 LEU A C 1
ATOM 769 O O . LEU A 1 96 ? -6.830 -1.270 1.585 1.00 96.12 96 LEU A O 1
ATOM 773 N N . ARG A 1 97 ? -8.812 -2.002 2.356 1.00 95.44 97 ARG A N 1
ATOM 774 C CA . ARG A 1 97 ? -8.810 -3.287 1.642 1.00 95.44 97 ARG A CA 1
ATOM 775 C C . ARG A 1 97 ? -8.662 -3.094 0.133 1.00 95.44 97 ARG A C 1
ATOM 777 O O . ARG A 1 97 ? -7.812 -3.734 -0.489 1.00 95.44 97 ARG A O 1
ATOM 784 N N . GLN A 1 98 ? -9.414 -2.157 -0.442 1.00 95.44 98 GLN A N 1
ATOM 785 C CA . GLN A 1 98 ? -9.319 -1.820 -1.861 1.00 95.44 98 GLN A CA 1
ATOM 786 C C . GLN A 1 98 ? -7.928 -1.275 -2.230 1.00 95.44 98 GLN A C 1
ATOM 788 O O . GLN A 1 98 ? -7.356 -1.634 -3.263 1.00 95.44 98 GLN A O 1
ATOM 793 N N . LYS A 1 99 ? -7.348 -0.399 -1.400 1.00 94.56 99 LYS A N 1
ATOM 794 C CA . LYS A 1 99 ? -6.003 0.149 -1.640 1.00 94.56 99 LYS A CA 1
ATOM 795 C C . LYS A 1 99 ? -4.917 -0.917 -1.518 1.00 94.56 99 LYS A C 1
ATOM 797 O O . LYS A 1 99 ? -3.998 -0.904 -2.331 1.00 94.56 99 LYS A O 1
ATOM 802 N N . LEU A 1 100 ? -5.037 -1.851 -0.576 1.00 95.88 100 LEU A N 1
ATOM 803 C CA . LEU A 1 100 ? -4.111 -2.976 -0.430 1.00 95.88 100 LEU A CA 1
ATOM 804 C C . LEU A 1 100 ? -4.118 -3.885 -1.662 1.00 95.88 100 LEU A C 1
ATOM 806 O O . LEU A 1 100 ? -3.054 -4.264 -2.152 1.00 95.88 100 LEU A O 1
ATOM 810 N N . GLU A 1 101 ? -5.293 -4.195 -2.209 1.00 94.50 101 GLU A N 1
ATOM 811 C CA . GLU A 1 101 ? -5.404 -4.989 -3.436 1.00 94.50 101 GLU A CA 1
ATOM 812 C C . GLU A 1 101 ? -4.727 -4.293 -4.627 1.00 94.50 101 GLU A C 1
ATOM 814 O O . GLU A 1 101 ? -3.897 -4.892 -5.324 1.00 94.50 101 GLU A O 1
ATOM 819 N N . HIS A 1 102 ? -5.002 -2.997 -4.812 1.00 94.06 102 HIS A N 1
ATOM 820 C CA . HIS A 1 102 ? -4.335 -2.191 -5.834 1.00 94.06 102 HIS A CA 1
ATOM 821 C C . HIS A 1 102 ? -2.819 -2.150 -5.633 1.00 94.06 102 HIS A C 1
ATOM 823 O O . HIS A 1 102 ? -2.069 -2.352 -6.592 1.00 94.06 102 HIS A O 1
ATOM 829 N N . TYR A 1 103 ? -2.361 -1.940 -4.396 1.00 95.94 103 TYR A N 1
ATOM 830 C CA . TYR A 1 103 ? -0.943 -1.913 -4.066 1.00 95.94 103 TYR A CA 1
ATOM 831 C C . TYR A 1 103 ? -0.261 -3.225 -4.435 1.00 95.94 103 TYR A C 1
ATOM 833 O O . TYR A 1 103 ? 0.742 -3.199 -5.141 1.00 95.94 103 TYR A O 1
ATOM 841 N N . ARG A 1 104 ? -0.817 -4.374 -4.035 1.00 94.88 104 ARG A N 1
ATOM 842 C CA . ARG A 1 104 ? -0.254 -5.698 -4.345 1.00 94.88 104 ARG A CA 1
ATOM 843 C C . ARG A 1 104 ? -0.118 -5.914 -5.848 1.00 94.88 104 ARG A C 1
ATOM 845 O O . ARG A 1 104 ? 0.949 -6.305 -6.320 1.00 94.88 104 ARG A O 1
ATOM 852 N N . SER A 1 105 ? -1.168 -5.598 -6.606 1.00 93.88 105 SER A N 1
ATOM 853 C CA . SER A 1 105 ? -1.168 -5.722 -8.066 1.00 93.88 105 SER A CA 1
ATOM 854 C C . SER A 1 105 ? -0.117 -4.819 -8.724 1.00 93.88 105 SER A C 1
ATOM 856 O O . SER A 1 105 ? 0.713 -5.275 -9.522 1.00 93.88 105 SER A O 1
ATOM 858 N N . TRP A 1 106 ? -0.091 -3.535 -8.361 1.00 94.00 106 TRP A N 1
ATOM 859 C CA . TRP A 1 106 ? 0.832 -2.559 -8.942 1.00 94.00 106 TRP A CA 1
ATOM 860 C C . TRP A 1 106 ? 2.277 -2.788 -8.513 1.00 94.00 106 TRP A C 1
ATOM 862 O O . TRP A 1 106 ? 3.174 -2.712 -9.353 1.00 94.00 106 TRP A O 1
ATOM 872 N N . CYS A 1 107 ? 2.506 -3.118 -7.243 1.00 95.94 107 CYS A N 1
ATOM 873 C CA . CYS A 1 107 ? 3.815 -3.446 -6.696 1.00 95.94 107 CYS A CA 1
ATOM 874 C C . CYS A 1 107 ? 4.382 -4.691 -7.383 1.00 95.94 107 CYS A C 1
ATOM 876 O O . CYS A 1 107 ? 5.508 -4.652 -7.870 1.00 95.94 107 CYS A O 1
ATOM 878 N N . ALA A 1 108 ? 3.588 -5.754 -7.556 1.00 94.62 108 ALA A N 1
ATOM 879 C CA . ALA A 1 108 ? 4.018 -6.938 -8.298 1.00 94.62 108 ALA A CA 1
ATOM 880 C C . ALA A 1 108 ? 4.356 -6.614 -9.765 1.00 94.62 108 ALA A C 1
ATOM 882 O O . ALA A 1 108 ? 5.365 -7.083 -10.298 1.00 94.62 108 ALA A O 1
ATOM 883 N N . ALA A 1 109 ? 3.548 -5.789 -10.437 1.00 93.25 109 ALA A N 1
ATOM 884 C CA . ALA A 1 109 ? 3.827 -5.357 -11.806 1.00 93.25 109 ALA A CA 1
ATOM 885 C C . ALA A 1 109 ? 5.110 -4.512 -11.906 1.00 93.25 109 ALA A C 1
ATOM 887 O O . ALA A 1 109 ? 5.921 -4.737 -12.805 1.00 93.25 109 ALA A O 1
ATOM 888 N N . TYR A 1 110 ? 5.310 -3.575 -10.980 1.00 95.00 110 TYR A N 1
ATOM 889 C CA . TYR A 1 110 ? 6.517 -2.759 -10.894 1.00 95.00 110 TYR A CA 1
ATOM 890 C C . TYR A 1 110 ? 7.754 -3.612 -10.586 1.00 95.00 110 TYR A C 1
ATOM 892 O O . TYR A 1 110 ? 8.750 -3.508 -11.298 1.00 95.00 110 TYR A O 1
ATOM 900 N N . ASN A 1 111 ? 7.671 -4.509 -9.600 1.00 94.75 111 ASN A N 1
ATOM 901 C CA . ASN A 1 111 ? 8.752 -5.414 -9.220 1.00 94.75 111 ASN A CA 1
ATOM 902 C C . ASN A 1 111 ? 9.183 -6.291 -10.396 1.00 94.75 111 ASN A C 1
ATOM 904 O O . ASN A 1 111 ? 10.379 -6.402 -10.646 1.00 94.75 111 ASN A O 1
ATOM 908 N N . ARG A 1 112 ? 8.229 -6.829 -11.172 1.00 93.19 112 ARG A N 1
ATOM 909 C CA . ARG A 1 112 ? 8.536 -7.553 -12.417 1.00 93.19 112 ARG A CA 1
ATOM 910 C C . ARG A 1 112 ? 9.273 -6.676 -13.432 1.00 93.19 112 ARG A C 1
ATOM 912 O O . ARG A 1 112 ? 10.249 -7.130 -14.026 1.00 93.19 112 ARG A O 1
ATOM 919 N N . ALA A 1 113 ? 8.842 -5.427 -13.614 1.00 92.31 113 ALA A N 1
ATOM 920 C CA . ALA A 1 113 ? 9.467 -4.501 -14.558 1.00 92.31 113 ALA A CA 1
ATOM 921 C C . ALA A 1 113 ? 10.914 -4.152 -14.169 1.00 92.31 113 ALA A C 1
ATOM 923 O O . ALA A 1 113 ? 11.789 -4.157 -15.030 1.00 92.31 113 ALA A O 1
ATOM 924 N N . VAL A 1 114 ? 11.192 -3.906 -12.884 1.00 93.38 114 VAL A N 1
ATOM 925 C CA . VAL A 1 114 ? 12.555 -3.573 -12.429 1.00 93.38 114 VAL A CA 1
ATOM 926 C C . VAL A 1 114 ? 13.494 -4.780 -12.366 1.00 93.38 114 VAL A C 1
ATOM 928 O O . VAL A 1 114 ? 14.708 -4.606 -12.368 1.00 93.38 114 VAL A O 1
ATOM 931 N N . THR A 1 115 ? 12.955 -6.003 -12.364 1.00 92.31 115 THR A N 1
ATOM 932 C CA . THR A 1 115 ? 13.751 -7.236 -12.505 1.00 92.31 115 THR A CA 1
ATOM 933 C C . THR A 1 115 ? 14.053 -7.620 -13.954 1.00 92.31 115 THR A C 1
ATOM 935 O O . THR A 1 115 ? 14.845 -8.532 -14.184 1.00 92.31 115 THR A O 1
ATOM 938 N N . ALA A 1 116 ? 13.460 -6.939 -14.936 1.00 90.56 116 ALA A N 1
ATOM 939 C CA . ALA A 1 116 ? 13.739 -7.162 -16.351 1.00 90.56 116 ALA A CA 1
ATOM 940 C C . ALA A 1 116 ? 14.839 -6.210 -16.869 1.00 90.56 116 ALA A C 1
ATOM 942 O O . ALA A 1 116 ? 15.028 -5.120 -16.317 1.00 90.56 116 ALA A O 1
ATOM 943 N N . PRO A 1 117 ? 15.564 -6.568 -17.947 1.00 88.38 117 PRO A N 1
ATOM 944 C CA . PRO A 1 117 ? 16.438 -5.626 -18.636 1.00 88.38 117 PRO A CA 1
ATOM 945 C C . PRO A 1 117 ? 15.670 -4.399 -19.164 1.00 88.38 117 PRO A C 1
ATOM 947 O O . PRO A 1 117 ? 14.512 -4.528 -19.564 1.00 88.38 117 PRO A O 1
ATOM 950 N N . PRO A 1 118 ? 16.295 -3.208 -19.210 1.00 87.88 118 PRO A N 1
ATOM 951 C CA . PRO A 1 118 ? 17.653 -2.909 -18.746 1.00 87.88 118 PRO A CA 1
ATOM 952 C C . PRO A 1 118 ? 17.739 -2.623 -17.233 1.00 87.88 118 PRO A C 1
ATOM 954 O O . PRO A 1 118 ? 18.824 -2.364 -16.720 1.00 87.88 118 PRO A O 1
ATOM 957 N N . PHE A 1 119 ? 16.620 -2.632 -16.503 1.00 88.19 119 PHE A N 1
ATOM 958 C CA . PHE A 1 119 ? 16.557 -2.184 -15.108 1.00 88.19 119 PHE A CA 1
ATOM 959 C C . PHE A 1 119 ? 17.333 -3.082 -14.144 1.00 88.19 119 PHE A C 1
ATOM 961 O O . PHE A 1 119 ? 17.979 -2.566 -13.236 1.00 88.19 119 PHE A O 1
ATOM 968 N N . CYS A 1 120 ? 17.348 -4.397 -14.374 1.00 86.56 120 CYS A N 1
ATOM 969 C CA . CYS A 1 120 ? 18.111 -5.335 -13.547 1.00 86.56 120 CYS A CA 1
ATOM 970 C C . CYS A 1 120 ? 19.636 -5.173 -13.661 1.00 86.56 120 CYS A C 1
ATOM 972 O O . CYS A 1 120 ? 20.368 -5.697 -12.823 1.00 86.56 120 CYS A O 1
ATOM 974 N N . TRP A 1 121 ? 20.119 -4.445 -14.674 1.00 89.12 121 TRP A N 1
ATOM 975 C CA . TRP A 1 121 ? 21.535 -4.104 -14.833 1.00 89.12 121 TRP A CA 1
ATOM 976 C C . TRP A 1 121 ? 21.928 -2.830 -14.081 1.00 89.12 121 TRP A C 1
ATOM 978 O O . TRP A 1 121 ? 23.112 -2.509 -13.991 1.00 89.12 121 TRP A O 1
ATOM 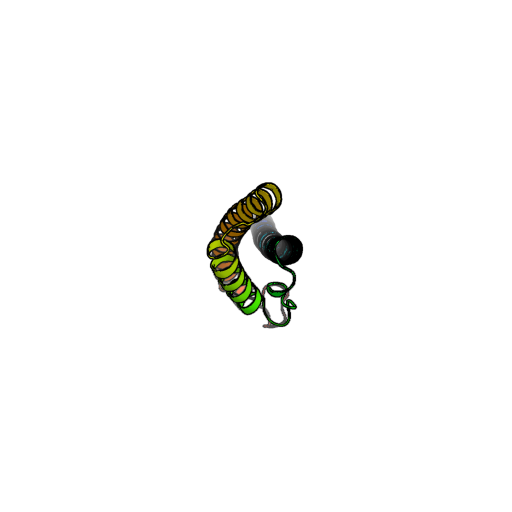988 N N . LEU A 1 122 ? 20.955 -2.086 -13.548 1.00 87.69 122 LEU A N 1
ATOM 989 C CA . LEU A 1 122 ? 21.236 -0.892 -12.765 1.00 87.69 122 LEU A CA 1
ATOM 990 C C . LEU A 1 122 ? 21.813 -1.270 -11.389 1.00 87.69 122 LEU A C 1
ATOM 992 O O . LEU A 1 122 ? 21.483 -2.323 -10.840 1.00 87.69 122 LEU A O 1
ATOM 996 N N . PRO A 1 123 ? 22.641 -0.400 -10.781 1.00 84.75 123 PRO A N 1
ATOM 997 C CA . PRO A 1 123 ? 23.150 -0.624 -9.432 1.00 84.75 123 PRO A CA 1
ATOM 998 C C . PRO A 1 123 ? 22.011 -0.814 -8.423 1.00 84.75 123 PRO A C 1
ATOM 1000 O O . PRO A 1 123 ? 20.960 -0.191 -8.553 1.00 84.75 123 PRO A O 1
ATOM 1003 N N . LYS A 1 124 ? 22.241 -1.586 -7.353 1.00 75.12 124 LYS A N 1
ATOM 1004 C CA . LYS A 1 124 ? 21.231 -1.830 -6.299 1.00 75.12 124 LYS A CA 1
ATOM 1005 C C . LYS A 1 124 ? 20.695 -0.550 -5.639 1.00 75.12 124 LYS A C 1
ATOM 1007 O O . LYS A 1 124 ? 19.544 -0.521 -5.222 1.00 75.12 124 LYS A O 1
ATOM 1012 N N . ASN A 1 125 ? 21.501 0.512 -5.605 1.00 74.62 125 ASN A N 1
ATOM 1013 C CA . ASN A 1 125 ? 21.125 1.825 -5.062 1.00 74.62 125 ASN A CA 1
ATOM 1014 C C . ASN A 1 125 ? 20.381 2.701 -6.086 1.00 74.62 125 ASN A C 1
ATOM 1016 O O . ASN A 1 125 ? 20.134 3.883 -5.847 1.00 74.62 125 ASN A O 1
ATOM 1020 N N . SER A 1 126 ? 20.056 2.145 -7.254 1.00 83.00 126 SER A N 1
ATOM 1021 C CA . SER A 1 126 ? 19.224 2.803 -8.244 1.00 83.00 126 SER A CA 1
ATOM 1022 C C . SER A 1 126 ? 17.864 3.128 -7.651 1.00 83.00 126 SER A C 1
ATOM 1024 O O . SER A 1 126 ? 17.267 2.380 -6.878 1.00 83.00 126 SER A O 1
ATOM 1026 N N . LYS A 1 127 ? 17.318 4.239 -8.128 1.00 83.88 127 LYS A N 1
ATOM 1027 C CA . LYS A 1 127 ? 15.955 4.669 -7.842 1.00 83.88 127 LYS A CA 1
ATOM 1028 C C . LYS A 1 127 ? 14.902 3.640 -8.319 1.00 83.88 127 LYS A C 1
ATOM 1030 O O . LYS A 1 127 ? 13.742 3.738 -7.925 1.00 83.88 127 LYS A O 1
ATOM 1035 N N . PHE A 1 128 ? 15.301 2.684 -9.163 1.00 88.31 128 PHE A N 1
ATOM 1036 C CA . PHE A 1 128 ? 14.504 1.568 -9.679 1.00 88.31 128 PHE A CA 1
ATOM 1037 C C . PHE A 1 128 ? 14.820 0.256 -8.945 1.00 88.31 128 PHE A C 1
ATOM 1039 O O . PHE A 1 128 ? 15.260 -0.719 -9.545 1.00 88.31 128 PHE A O 1
ATOM 1046 N N . SER A 1 129 ? 14.631 0.252 -7.629 1.00 88.88 129 SER A N 1
ATOM 1047 C CA . SER A 1 129 ? 14.718 -0.942 -6.785 1.00 88.88 129 SER A CA 1
ATOM 1048 C C . SER A 1 129 ? 13.337 -1.553 -6.562 1.00 88.88 129 SER A C 1
ATOM 1050 O O . SER A 1 129 ? 12.328 -0.849 -6.668 1.00 88.88 129 SER A O 1
ATOM 1052 N N . GLN A 1 130 ? 13.286 -2.847 -6.237 1.00 91.31 130 GLN A N 1
ATOM 1053 C CA . GLN A 1 130 ? 12.043 -3.515 -5.848 1.00 91.31 130 GLN A CA 1
ATOM 1054 C C . GLN A 1 130 ? 11.415 -2.846 -4.616 1.00 91.31 130 GLN A C 1
ATOM 1056 O O . GLN A 1 130 ? 12.097 -2.224 -3.797 1.00 91.31 130 GLN A O 1
ATOM 1061 N N . ARG A 1 131 ? 10.094 -2.955 -4.509 1.00 91.44 131 ARG A N 1
ATOM 1062 C CA . ARG A 1 131 ? 9.304 -2.529 -3.356 1.00 91.44 131 ARG A CA 1
ATOM 1063 C C . ARG A 1 131 ? 8.849 -3.739 -2.559 1.00 91.44 131 ARG A C 1
ATOM 1065 O O . ARG A 1 131 ? 8.683 -4.828 -3.107 1.00 91.44 131 ARG A O 1
ATOM 1072 N N . GLU A 1 132 ? 8.676 -3.523 -1.266 1.00 89.44 132 GLU A N 1
ATOM 1073 C CA . GLU A 1 132 ? 8.146 -4.523 -0.350 1.00 89.44 132 GLU A CA 1
ATOM 1074 C C . GLU A 1 132 ? 6.720 -4.926 -0.755 1.00 89.44 132 GLU A C 1
ATOM 1076 O O . GLU A 1 132 ? 5.934 -4.104 -1.225 1.00 89.44 132 GLU A O 1
ATOM 1081 N N . LEU A 1 133 ? 6.402 -6.208 -0.598 1.00 88.12 133 LEU A N 1
ATOM 1082 C CA . LEU A 1 133 ? 5.059 -6.755 -0.765 1.00 88.12 133 LEU A CA 1
ATOM 1083 C C . LEU A 1 133 ? 4.543 -7.154 0.618 1.00 88.12 133 LEU A C 1
ATOM 1085 O O . LEU A 1 133 ? 5.253 -7.839 1.352 1.00 88.12 133 LEU A O 1
ATOM 1089 N N . PHE A 1 134 ? 3.319 -6.739 0.939 1.00 85.56 134 PHE A N 1
ATOM 1090 C CA . PHE A 1 134 ? 2.607 -7.023 2.186 1.00 85.56 134 PHE A CA 1
ATOM 1091 C C . PHE A 1 134 ? 1.114 -7.257 1.910 1.00 85.56 134 PHE A C 1
ATOM 1093 O O . PHE A 1 134 ? 0.608 -6.810 0.852 1.00 85.56 134 PHE A O 1
#

pLDDT: mean 89.64, std 6.2, range [65.25, 96.12]

Foldseek 3Di:
DVVVVVVVVVVVVVVVLVVVLVVLLVVLVVLVVVLVVLLVVLLVLLCVQPVVLRDDPDDDVVVSVVSSVVSVVVSVVDPDGDPVSVVVSVVSVVVSVVSLVVSQVSLVVSQVSCCDPPNVVDDCPDPSHRDDRD

Radius of gyration: 21.11 Å; chains: 1; bounding box: 46×17×68 Å

Organism: NCBI:txid172901